Protein AF-A0A932K187-F1 (afdb_monomer)

Structure (mmCIF, N/CA/C/O backbone):
data_AF-A0A932K187-F1
#
_entry.id   AF-A0A932K187-F1
#
loop_
_atom_site.group_PDB
_atom_site.id
_atom_site.type_symbol
_atom_site.label_atom_id
_atom_site.label_alt_id
_atom_site.label_comp_id
_atom_site.label_asym_id
_atom_site.label_en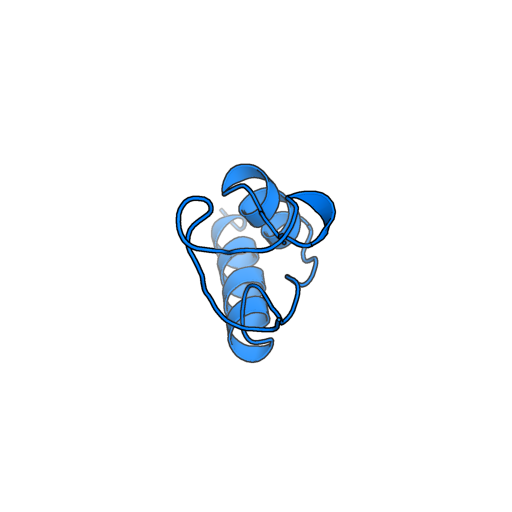tity_id
_atom_site.label_seq_id
_atom_site.pdbx_PDB_ins_code
_atom_site.Cartn_x
_atom_site.Cartn_y
_atom_site.Cartn_z
_atom_site.occupancy
_atom_site.B_iso_or_equiv
_atom_site.auth_seq_id
_atom_site.auth_comp_id
_atom_site.auth_asym_id
_atom_site.auth_atom_id
_atom_site.pdbx_PDB_model_num
ATOM 1 N N . CYS A 1 1 ? 4.710 -6.348 -15.829 1.00 77.44 1 CYS A N 1
ATOM 2 C CA . CYS A 1 1 ? 5.341 -7.542 -15.221 1.00 77.44 1 CYS A CA 1
ATOM 3 C C . CYS A 1 1 ? 4.931 -7.590 -13.757 1.00 77.44 1 CYS A C 1
ATOM 5 O O . CYS A 1 1 ? 4.943 -6.546 -13.121 1.00 77.44 1 CYS A O 1
ATOM 7 N N . ASN A 1 2 ? 4.544 -8.757 -13.242 1.00 83.69 2 ASN A N 1
ATOM 8 C CA . ASN A 1 2 ? 3.945 -8.901 -11.905 1.00 83.69 2 ASN A CA 1
ATOM 9 C C . ASN A 1 2 ? 4.984 -9.361 -10.874 1.00 83.69 2 ASN A C 1
ATOM 11 O O . ASN A 1 2 ? 4.746 -10.278 -10.096 1.00 83.69 2 ASN A O 1
ATOM 15 N N . GLU A 1 3 ? 6.171 -8.763 -10.923 1.00 86.50 3 GLU A N 1
ATOM 16 C CA . GLU A 1 3 ? 7.300 -9.122 -10.067 1.00 86.50 3 GLU A CA 1
ATOM 17 C C . GLU A 1 3 ? 7.812 -7.889 -9.330 1.00 86.50 3 GLU A C 1
ATOM 19 O O . GLU A 1 3 ? 7.720 -6.763 -9.825 1.00 86.50 3 GLU A O 1
ATOM 24 N N . MET A 1 4 ? 8.385 -8.103 -8.146 1.00 89.50 4 MET A N 1
ATOM 25 C CA . MET A 1 4 ? 9.018 -7.027 -7.396 1.00 89.50 4 MET A CA 1
ATOM 26 C C . MET A 1 4 ? 10.348 -6.632 -8.039 1.00 89.50 4 MET A C 1
ATOM 28 O O . MET A 1 4 ? 11.273 -7.435 -8.137 1.00 89.50 4 MET A O 1
ATOM 32 N N . ALA A 1 5 ? 10.465 -5.359 -8.404 1.00 91.12 5 ALA A N 1
ATOM 33 C CA . ALA A 1 5 ? 11.692 -4.758 -8.903 1.00 91.12 5 ALA A CA 1
ATOM 34 C C . ALA A 1 5 ? 11.883 -3.366 -8.295 1.00 91.12 5 ALA A C 1
ATOM 36 O O . ALA A 1 5 ? 10.926 -2.684 -7.931 1.00 91.12 5 ALA A O 1
ATOM 37 N N . SER A 1 6 ? 13.136 -2.918 -8.198 1.00 89.62 6 SER A N 1
ATOM 38 C CA . SER A 1 6 ? 13.414 -1.529 -7.839 1.00 89.62 6 SER A CA 1
ATOM 39 C C . SER A 1 6 ? 13.186 -0.608 -9.039 1.00 89.62 6 SER A C 1
ATOM 41 O O . SER A 1 6 ? 13.364 -1.015 -10.188 1.00 89.62 6 SER A O 1
ATOM 43 N N . PHE A 1 7 ? 12.916 0.672 -8.777 1.00 88.19 7 PHE A N 1
ATOM 44 C CA . PHE A 1 7 ? 12.796 1.687 -9.830 1.00 88.19 7 PHE A CA 1
ATOM 45 C C . PHE A 1 7 ? 14.061 1.814 -10.699 1.00 88.19 7 PHE A C 1
ATOM 47 O O . PHE A 1 7 ? 13.986 2.227 -11.847 1.00 88.19 7 PHE A O 1
ATOM 54 N N . LYS A 1 8 ? 15.234 1.451 -10.160 1.00 88.81 8 LYS A N 1
ATOM 55 C CA . LYS A 1 8 ? 16.518 1.522 -10.876 1.00 88.81 8 LYS A CA 1
ATOM 56 C C . LYS A 1 8 ? 16.776 0.317 -11.781 1.00 88.81 8 LYS A C 1
ATOM 58 O O . LYS A 1 8 ? 17.602 0.411 -12.678 1.00 88.81 8 LYS A O 1
ATOM 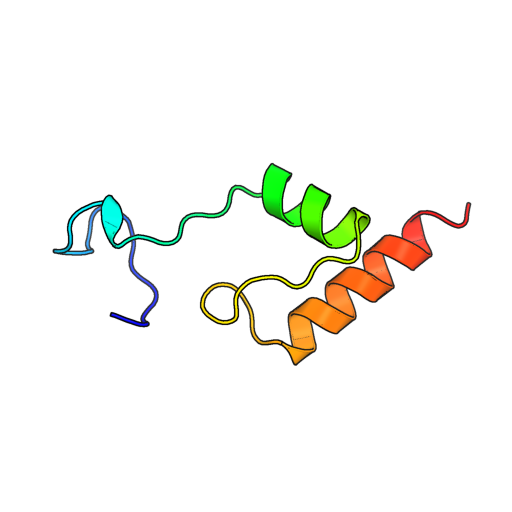63 N N . THR A 1 9 ? 16.143 -0.820 -11.493 1.00 91.44 9 THR A N 1
ATOM 64 C CA . THR A 1 9 ? 16.420 -2.106 -12.155 1.00 91.44 9 THR A CA 1
ATOM 65 C C . THR A 1 9 ? 15.284 -2.561 -13.061 1.00 91.44 9 THR A C 1
ATOM 67 O O . THR A 1 9 ? 15.492 -3.448 -13.881 1.00 91.44 9 THR A O 1
ATOM 70 N N . CYS A 1 10 ? 14.085 -1.993 -12.913 1.00 92.06 10 CYS A N 1
ATOM 71 C CA . CYS A 1 10 ? 12.974 -2.294 -13.802 1.00 92.06 10 CYS A CA 1
ATOM 72 C C . CYS A 1 10 ? 13.209 -1.638 -15.177 1.00 92.06 10 CYS A C 1
ATOM 74 O O . CYS A 1 10 ? 13.427 -0.429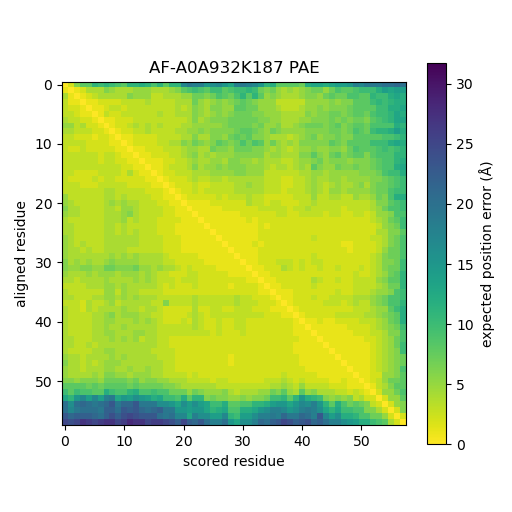 -15.226 1.00 92.06 10 CYS A O 1
ATOM 76 N N . PRO A 1 11 ? 13.148 -2.392 -16.292 1.00 92.62 11 PRO A N 1
ATOM 77 C CA . PRO A 1 11 ? 13.337 -1.838 -17.634 1.00 92.62 11 PRO A CA 1
ATOM 78 C C . PRO A 1 11 ? 12.092 -1.113 -18.177 1.00 92.62 11 PRO A C 1
ATOM 80 O O . PRO A 1 11 ? 12.121 -0.621 -19.302 1.00 92.62 11 PRO A O 1
ATOM 83 N N . HIS A 1 12 ? 10.989 -1.089 -17.422 1.00 92.31 12 HIS A N 1
ATOM 84 C CA . HIS A 1 12 ? 9.716 -0.523 -17.861 1.00 92.31 12 HIS A CA 1
ATOM 85 C C . HIS A 1 12 ? 9.583 0.960 -17.498 1.00 92.31 12 HIS A C 1
ATOM 87 O O . HIS A 1 12 ? 10.210 1.457 -16.564 1.00 92.31 12 HIS A O 1
ATOM 93 N N . ASP A 1 13 ? 8.725 1.658 -18.245 1.00 92.06 13 ASP A N 1
ATOM 94 C CA . ASP A 1 13 ? 8.369 3.048 -17.962 1.00 92.06 13 ASP A CA 1
ATOM 95 C C . ASP A 1 13 ? 7.644 3.177 -16.603 1.00 92.06 13 ASP A C 1
ATOM 97 O O . ASP A 1 13 ? 6.857 2.283 -16.263 1.00 92.06 13 ASP A O 1
ATOM 101 N N . PRO A 1 14 ? 7.832 4.282 -15.850 1.00 89.19 14 PRO A N 1
ATOM 102 C CA . PRO A 1 14 ? 7.142 4.539 -14.584 1.00 89.19 14 PRO A CA 1
ATOM 103 C C . PRO A 1 14 ? 5.619 4.395 -14.618 1.00 89.19 14 PRO A C 1
ATOM 105 O O . PRO A 1 14 ? 5.036 4.046 -13.595 1.00 89.19 14 PRO A O 1
ATOM 108 N N . ALA A 1 15 ? 4.970 4.611 -15.766 1.00 90.38 15 ALA A N 1
ATOM 109 C CA . ALA A 1 15 ? 3.532 4.392 -15.927 1.00 90.38 15 ALA A CA 1
ATOM 110 C C . ALA A 1 15 ? 3.105 2.928 -15.695 1.00 90.38 15 ALA A C 1
ATOM 112 O O . ALA A 1 15 ? 1.943 2.667 -15.398 1.00 90.38 15 ALA A O 1
ATOM 113 N N . ASN A 1 16 ? 4.038 1.975 -15.805 1.00 90.25 16 ASN A N 1
ATOM 114 C CA . ASN A 1 16 ? 3.813 0.551 -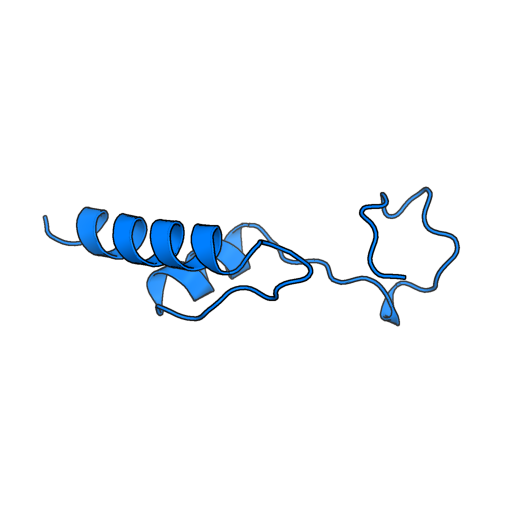15.547 1.00 90.25 16 ASN A CA 1
ATOM 115 C C . ASN A 1 16 ? 4.209 0.131 -14.121 1.00 90.25 16 ASN A C 1
ATOM 117 O O . ASN A 1 16 ? 4.193 -1.060 -13.808 1.00 90.25 16 ASN A O 1
ATOM 121 N N . HIS A 1 17 ? 4.624 1.071 -13.266 1.00 90.31 17 HIS A N 1
ATOM 122 C CA . HIS A 1 17 ? 5.033 0.785 -11.895 1.00 90.31 17 HIS A CA 1
ATOM 123 C C . HIS A 1 17 ? 3.885 1.052 -10.925 1.00 90.31 17 HIS A C 1
ATOM 125 O O . HIS A 1 17 ? 3.367 2.164 -10.840 1.00 90.31 17 HIS A O 1
ATOM 131 N N . LEU A 1 18 ? 3.547 0.049 -10.118 1.00 90.00 18 LEU A N 1
ATOM 132 C CA . LEU A 1 18 ? 2.687 0.247 -8.961 1.00 90.00 18 LEU A CA 1
ATOM 133 C C . LEU A 1 18 ? 3.544 0.697 -7.773 1.00 90.00 18 LEU A C 1
ATOM 135 O O . LEU A 1 18 ? 4.334 -0.077 -7.234 1.00 90.00 18 LEU A O 1
ATOM 139 N N . ILE A 1 19 ? 3.385 1.954 -7.357 1.00 89.88 19 ILE A N 1
ATOM 140 C CA . ILE A 1 19 ? 4.079 2.512 -6.192 1.00 89.88 19 ILE A CA 1
ATOM 141 C C . ILE A 1 19 ? 3.037 3.053 -5.219 1.00 89.88 19 ILE A C 1
ATOM 143 O O . ILE A 1 19 ? 2.350 4.032 -5.505 1.00 89.88 19 ILE A O 1
ATOM 147 N N . LEU A 1 20 ? 2.957 2.443 -4.038 1.00 91.75 20 LEU A N 1
ATOM 148 C CA . LEU A 1 20 ? 2.129 2.927 -2.938 1.00 91.75 20 LEU A CA 1
ATOM 149 C C . LEU A 1 20 ? 3.012 3.492 -1.828 1.00 91.75 20 LEU A C 1
ATOM 151 O O . LEU A 1 20 ? 3.881 2.811 -1.285 1.00 91.75 20 LEU A O 1
A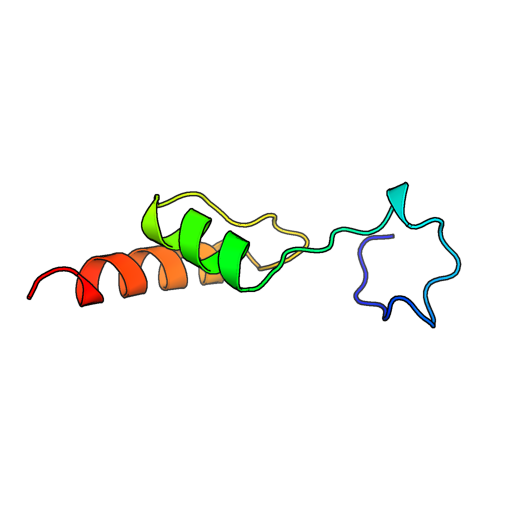TOM 155 N N . SER A 1 21 ? 2.781 4.757 -1.473 1.00 94.31 21 SER A N 1
ATOM 156 C CA . SER A 1 21 ? 3.463 5.366 -0.333 1.00 94.31 21 SER A CA 1
ATOM 157 C C . SER A 1 21 ? 2.939 4.774 0.976 1.00 94.31 21 SER A C 1
ATOM 159 O O . SER A 1 21 ? 1.749 4.490 1.113 1.00 94.31 21 SER A O 1
ATOM 161 N N . GLY A 1 22 ? 3.802 4.657 1.988 1.00 93.38 22 GLY A N 1
ATOM 162 C CA . GLY A 1 22 ? 3.383 4.149 3.300 1.00 93.38 22 GLY A CA 1
ATOM 163 C C . GLY A 1 22 ? 2.267 4.980 3.949 1.00 93.38 22 GLY A C 1
ATOM 164 O O . GLY A 1 22 ? 1.454 4.442 4.697 1.00 93.38 22 GLY A O 1
ATOM 165 N N . THR A 1 23 ? 2.189 6.281 3.647 1.00 95.50 23 THR A N 1
ATOM 166 C CA . THR A 1 23 ? 1.076 7.136 4.087 1.00 95.50 23 THR A CA 1
ATOM 167 C C . THR A 1 23 ? -0.234 6.717 3.431 1.00 95.50 23 THR A C 1
ATOM 169 O O . THR A 1 23 ? -1.212 6.531 4.152 1.00 95.50 23 THR A O 1
ATOM 172 N N . LYS A 1 24 ? -0.242 6.487 2.110 1.00 94.00 24 LYS A N 1
ATOM 173 C CA . LYS A 1 24 ? -1.447 6.048 1.400 1.00 94.00 24 LYS A CA 1
ATOM 174 C C . LYS A 1 24 ? -1.892 4.655 1.840 1.00 94.00 24 LYS A C 1
ATOM 176 O O . LYS A 1 24 ? -3.075 4.448 2.065 1.00 94.00 24 LYS A O 1
ATOM 181 N N . VAL A 1 25 ? -0.947 3.737 2.057 1.00 95.00 25 VAL A N 1
ATOM 182 C CA . VAL A 1 25 ? -1.241 2.397 2.595 1.00 95.00 25 VAL A CA 1
ATOM 183 C C . VAL A 1 25 ? -1.959 2.499 3.942 1.00 95.00 25 VAL A C 1
ATOM 185 O O . VAL A 1 25 ? -3.016 1.906 4.119 1.00 95.00 25 VAL A O 1
ATOM 188 N N . ARG A 1 26 ? -1.437 3.287 4.892 1.00 93.31 26 ARG A N 1
ATOM 189 C CA . ARG A 1 26 ? -2.085 3.454 6.206 1.00 93.31 26 ARG A CA 1
ATOM 190 C C . ARG A 1 26 ? -3.455 4.121 6.118 1.00 93.31 26 ARG A C 1
ATOM 192 O O . ARG A 1 26 ? -4.331 3.775 6.899 1.00 93.31 26 ARG A O 1
ATOM 199 N N . GLU A 1 27 ? -3.630 5.081 5.214 1.00 93.81 27 GLU A N 1
ATOM 200 C CA . GLU A 1 27 ? -4.924 5.723 4.956 1.00 93.81 27 GLU A CA 1
ATOM 201 C C . GLU A 1 27 ? -5.956 4.700 4.462 1.00 93.81 27 GLU A C 1
ATOM 203 O O . GLU A 1 27 ? -7.014 4.575 5.069 1.00 93.81 27 GLU A O 1
ATOM 208 N N . MET A 1 28 ? -5.606 3.898 3.451 1.00 93.88 28 MET A N 1
ATOM 209 C CA . MET A 1 28 ? -6.469 2.832 2.927 1.00 93.88 28 MET A CA 1
ATOM 210 C C . MET A 1 28 ? -6.844 1.823 4.017 1.00 93.88 28 MET A C 1
ATOM 212 O O . MET A 1 28 ? -8.022 1.540 4.220 1.00 93.88 28 MET A O 1
ATOM 216 N N . LEU A 1 29 ? -5.861 1.347 4.790 1.00 93.38 29 LEU A N 1
ATOM 217 C CA . LEU A 1 29 ? -6.105 0.391 5.874 1.00 93.38 29 LEU A CA 1
ATOM 218 C C . LEU A 1 29 ? -7.035 0.960 6.958 1.00 93.38 29 LEU A C 1
ATOM 220 O O . LEU A 1 29 ? -7.915 0.251 7.441 1.00 93.38 29 LEU A O 1
ATOM 224 N N . ARG A 1 30 ? -6.882 2.243 7.318 1.00 91.50 30 ARG A N 1
ATOM 225 C CA . ARG A 1 30 ? -7.768 2.933 8.276 1.00 91.50 30 ARG A CA 1
ATOM 226 C C . ARG A 1 30 ? -9.186 3.114 7.739 1.00 91.50 30 ARG A C 1
ATOM 228 O O . ARG A 1 30 ? -10.132 2.999 8.512 1.00 91.50 30 ARG A O 1
ATOM 235 N N . ASN A 1 31 ? -9.331 3.343 6.436 1.00 92.25 31 ASN A N 1
ATOM 236 C CA . ASN A 1 31 ? -10.630 3.393 5.762 1.00 92.25 31 ASN A CA 1
ATOM 237 C C . ASN A 1 31 ? -11.256 1.997 5.580 1.00 92.25 31 ASN A C 1
ATOM 239 O O . ASN A 1 31 ? -12.414 1.887 5.186 1.00 92.25 31 ASN A O 1
ATOM 243 N N . GLY A 1 32 ? -10.511 0.924 5.874 1.00 91.06 32 GLY A N 1
ATOM 244 C CA . GLY A 1 32 ? -10.939 -0.453 5.639 1.00 91.06 32 GLY A CA 1
ATOM 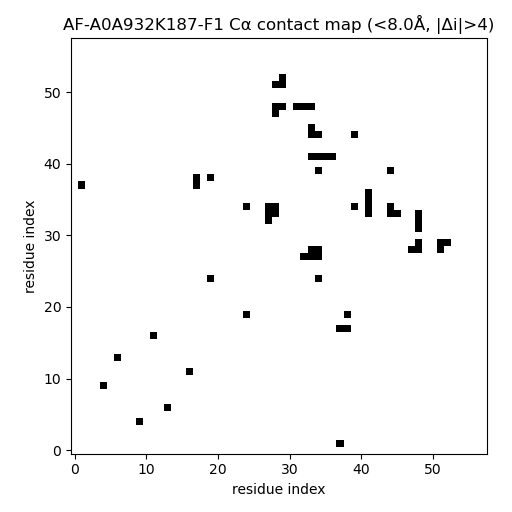245 C C . GLY A 1 32 ? -10.925 -0.862 4.166 1.00 91.06 32 GLY A C 1
ATOM 246 O O . GLY A 1 32 ? -11.603 -1.819 3.799 1.00 91.06 32 GLY A O 1
ATOM 247 N N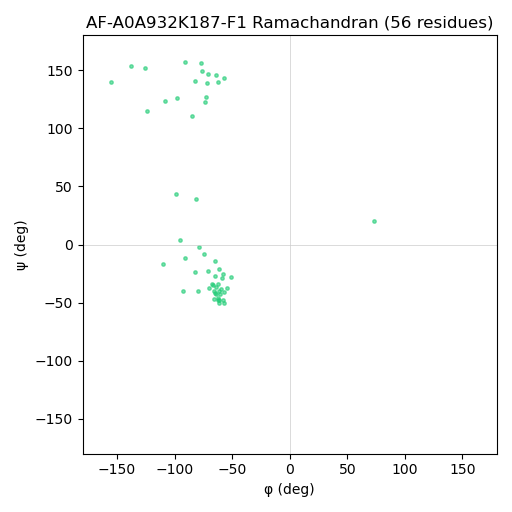 . GLU A 1 33 ? -10.178 -0.144 3.329 1.00 93.12 33 GLU A N 1
ATOM 248 C CA . GLU A 1 33 ? -10.006 -0.434 1.908 1.00 93.12 33 GLU A CA 1
ATOM 249 C C . GLU A 1 33 ? -8.935 -1.513 1.693 1.00 93.12 33 GLU A C 1
ATOM 251 O O . GLU A 1 33 ? -7.886 -1.518 2.343 1.00 93.12 33 GLU A O 1
ATOM 256 N N . MET A 1 34 ? -9.189 -2.418 0.744 1.00 92.19 34 MET A N 1
ATOM 257 C CA . MET A 1 34 ? -8.244 -3.470 0.363 1.00 92.19 34 MET A CA 1
ATOM 258 C C . MET A 1 34 ? -7.051 -2.899 -0.408 1.00 92.19 34 MET A C 1
ATOM 260 O O . MET A 1 34 ? -7.206 -2.053 -1.288 1.00 92.19 34 MET A O 1
ATOM 264 N N . LEU A 1 35 ? -5.854 -3.404 -0.097 1.00 93.50 35 LEU A N 1
ATOM 265 C CA . LEU A 1 35 ? -4.647 -3.117 -0.872 1.00 93.50 35 LEU A CA 1
ATOM 266 C C . LEU A 1 35 ? -4.650 -3.930 -2.180 1.00 93.50 35 LEU A C 1
ATOM 268 O O . LEU A 1 35 ? -5.183 -5.043 -2.183 1.00 93.50 35 LEU A O 1
ATOM 272 N N . PRO A 1 36 ? -4.044 -3.414 -3.267 1.00 92.44 36 PRO A N 1
ATOM 273 C CA . PRO A 1 36 ? -3.873 -4.172 -4.505 1.00 92.44 36 PRO A CA 1
ATOM 274 C C . PRO A 1 36 ? -3.113 -5.481 -4.269 1.00 92.44 36 PRO A C 1
ATOM 276 O O . PRO A 1 36 ? -2.168 -5.519 -3.472 1.00 92.44 36 PRO A O 1
ATOM 279 N N . GLU A 1 37 ? -3.494 -6.534 -4.991 1.00 91.31 37 GLU A N 1
ATOM 280 C CA . GLU A 1 37 ? -2.895 -7.868 -4.856 1.00 91.31 37 GLU A CA 1
ATOM 281 C C . GLU A 1 37 ? -1.417 -7.898 -5.263 1.00 91.31 37 GLU A C 1
ATOM 283 O O . GLU A 1 37 ? -0.630 -8.676 -4.723 1.00 91.31 37 GLU A O 1
ATOM 288 N N . GLU A 1 38 ? -1.015 -6.991 -6.155 1.00 90.81 38 GLU A N 1
ATOM 289 C CA . GLU A 1 38 ? 0.366 -6.804 -6.588 1.00 90.81 38 GLU A CA 1
ATOM 290 C C . GLU A 1 38 ? 1.242 -6.192 -5.487 1.00 90.81 38 GLU A C 1
ATOM 292 O O . GLU A 1 38 ? 2.463 -6.342 -5.510 1.00 90.81 38 GLU A O 1
ATOM 297 N N . PHE A 1 39 ? 0.635 -5.502 -4.515 1.00 91.00 39 PHE A N 1
ATOM 298 C CA . PHE A 1 39 ? 1.343 -4.932 -3.370 1.00 91.00 39 PHE A CA 1
ATOM 299 C C . PHE A 1 39 ? 1.353 -5.881 -2.171 1.00 91.00 39 PHE A C 1
ATOM 301 O O . PHE A 1 39 ? 2.333 -5.963 -1.429 1.00 91.00 39 PHE A O 1
ATOM 308 N N . THR A 1 40 ? 0.243 -6.568 -1.918 1.00 91.62 40 THR A N 1
ATOM 309 C CA . THR A 1 40 ? 0.095 -7.448 -0.761 1.00 91.62 40 THR A CA 1
ATOM 310 C C . THR A 1 40 ? -0.947 -8.511 -1.041 1.00 91.62 40 THR A C 1
ATOM 312 O O . THR A 1 40 ? -2.005 -8.235 -1.596 1.00 91.62 40 THR A O 1
ATOM 315 N N . ARG A 1 41 ? -0.666 -9.733 -0.587 1.00 93.81 41 ARG A N 1
ATOM 316 C CA . ARG A 1 41 ? -1.597 -10.852 -0.732 1.00 93.81 41 ARG A CA 1
ATOM 317 C C . ARG A 1 41 ? -2.904 -10.561 0.029 1.00 93.81 41 ARG A C 1
ATOM 319 O O . ARG A 1 41 ? -2.829 -10.038 1.149 1.00 93.81 41 ARG A O 1
ATOM 326 N N . PRO A 1 42 ? -4.085 -10.902 -0.518 1.00 93.06 42 PRO A N 1
ATOM 327 C CA . PRO A 1 42 ? -5.372 -10.539 0.077 1.00 93.06 42 PRO A CA 1
ATOM 328 C C . PRO A 1 42 ? -5.540 -10.971 1.538 1.00 93.06 42 PRO A C 1
ATOM 330 O O . PRO A 1 42 ? -6.085 -10.215 2.340 1.00 93.06 42 PRO A O 1
ATOM 333 N N . GLU A 1 43 ? -5.029 -12.149 1.908 1.00 95.50 43 GLU A N 1
ATOM 334 C CA . GLU A 1 43 ? -5.095 -12.669 3.275 1.00 95.50 43 GLU A CA 1
ATOM 335 C C . GLU A 1 43 ? -4.352 -11.776 4.277 1.00 95.50 43 GLU A C 1
ATOM 337 O O . GLU A 1 43 ? -4.794 -11.596 5.408 1.00 95.50 43 GLU A O 1
ATOM 342 N N . ILE A 1 44 ? -3.254 -11.153 3.848 1.00 95.12 44 ILE A N 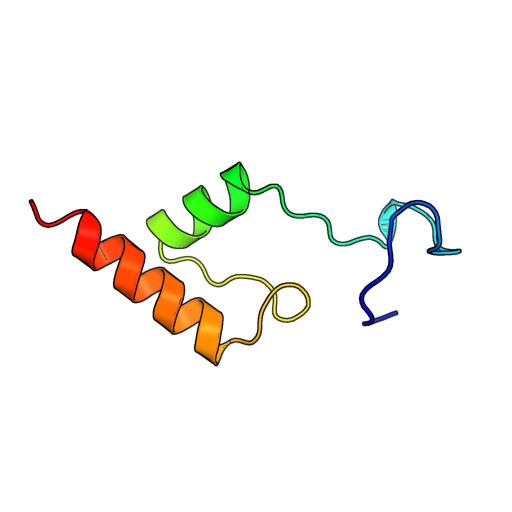1
ATOM 343 C CA . ILE A 1 44 ? -2.468 -10.251 4.689 1.00 95.12 44 ILE A CA 1
ATOM 344 C C . ILE A 1 44 ? -3.125 -8.873 4.748 1.00 95.12 44 ILE A C 1
ATOM 346 O O . ILE A 1 44 ? -3.192 -8.280 5.823 1.00 95.12 44 ILE A O 1
ATOM 350 N N . ALA A 1 45 ? -3.662 -8.374 3.630 1.00 94.25 45 ALA A N 1
ATOM 351 C CA . ALA A 1 45 ? -4.387 -7.103 3.611 1.00 94.25 45 ALA A CA 1
ATOM 352 C C . ALA A 1 45 ? -5.564 -7.110 4.602 1.00 94.25 45 ALA A C 1
ATOM 354 O O . ALA A 1 45 ? -5.745 -6.145 5.342 1.00 94.25 45 ALA A O 1
ATOM 355 N N . GLN A 1 46 ? -6.305 -8.220 4.687 1.00 93.31 46 GLN A N 1
ATOM 356 C CA . GLN A 1 46 ? -7.403 -8.380 5.645 1.00 93.31 46 GLN A CA 1
ATOM 357 C C . GLN A 1 46 ? -6.928 -8.314 7.102 1.00 93.31 46 GLN A C 1
ATOM 359 O O . GLN A 1 46 ? -7.510 -7.577 7.898 1.00 93.31 46 GLN A O 1
ATOM 364 N N . ILE A 1 47 ? -5.844 -9.020 7.445 1.00 94.81 47 ILE A N 1
ATOM 365 C CA . ILE A 1 47 ? -5.259 -8.986 8.797 1.00 94.81 47 ILE A CA 1
ATOM 366 C C . ILE A 1 47 ? -4.819 -7.560 9.158 1.00 94.81 47 ILE A C 1
ATOM 368 O O . ILE A 1 47 ? -5.068 -7.085 10.266 1.00 94.81 47 ILE A O 1
ATOM 372 N N . LEU A 1 48 ? -4.193 -6.850 8.215 1.00 93.75 48 LEU A N 1
ATOM 373 C CA . LEU A 1 48 ? -3.748 -5.474 8.426 1.00 93.75 48 LEU A CA 1
ATOM 374 C C . LEU A 1 48 ? -4.923 -4.518 8.670 1.00 93.75 48 LEU A C 1
ATOM 376 O O . LEU A 1 48 ? -4.840 -3.687 9.576 1.00 93.75 48 LEU A O 1
ATOM 380 N N . ILE A 1 49 ? -6.016 -4.653 7.912 1.00 93.62 49 ILE A N 1
ATOM 381 C CA . ILE A 1 49 ? -7.237 -3.855 8.100 1.00 93.62 49 ILE A CA 1
ATOM 382 C C . ILE A 1 49 ? -7.835 -4.105 9.487 1.00 93.62 49 ILE A C 1
ATOM 384 O O . ILE A 1 49 ? -8.158 -3.149 10.192 1.00 93.62 49 ILE A O 1
ATOM 388 N N . GLU A 1 50 ? -7.964 -5.370 9.890 1.00 92.56 50 GLU A N 1
ATOM 389 C CA . GLU A 1 50 ? -8.535 -5.724 11.192 1.00 92.56 50 GLU A CA 1
ATOM 390 C C . GLU A 1 50 ? -7.687 -5.164 12.341 1.00 92.56 50 GLU A C 1
ATOM 392 O O . GLU A 1 50 ? -8.203 -4.456 13.207 1.00 92.56 50 GLU A O 1
ATOM 397 N N . SER A 1 51 ? -6.363 -5.355 12.285 1.00 92.06 51 SER A N 1
ATOM 398 C CA . SER A 1 51 ? -5.448 -4.844 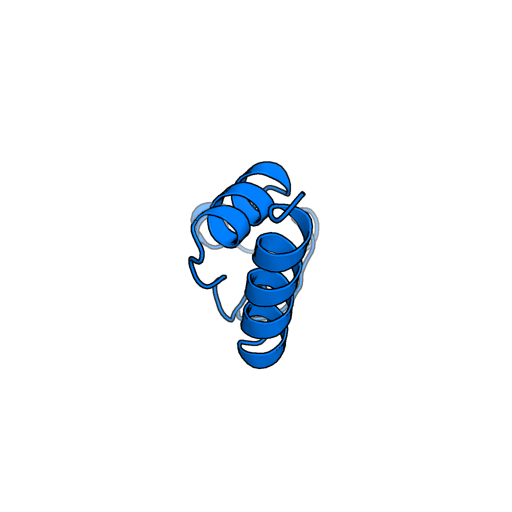13.316 1.00 92.06 51 SER A CA 1
ATOM 399 C C . SER A 1 51 ? -5.503 -3.315 13.461 1.00 92.06 51 SER A C 1
ATOM 401 O O . SER A 1 51 ? -5.472 -2.779 14.570 1.00 92.06 51 SER A O 1
ATOM 403 N N . MET A 1 52 ? -5.642 -2.585 12.348 1.00 87.94 52 MET A N 1
ATOM 404 C CA . MET A 1 52 ? -5.743 -1.125 12.368 1.00 87.94 52 MET A CA 1
ATOM 405 C C . MET A 1 52 ? -7.050 -0.656 13.012 1.00 87.94 52 MET A C 1
ATOM 407 O O . MET A 1 52 ? -7.041 0.356 13.709 1.00 87.94 52 MET A O 1
ATOM 411 N N . LYS A 1 53 ? -8.156 -1.390 12.844 1.00 80.56 53 LYS A N 1
ATOM 412 C CA . LYS A 1 53 ? -9.436 -1.075 13.500 1.00 80.56 53 LYS A CA 1
ATOM 413 C C . LYS A 1 53 ? -9.393 -1.324 15.007 1.00 80.56 53 LYS A C 1
ATOM 415 O O . LYS A 1 53 ? -9.964 -0.539 15.761 1.00 80.56 53 LYS A O 1
ATOM 420 N N . GLU A 1 54 ? -8.711 -2.377 15.457 1.00 72.25 54 GLU A N 1
ATOM 421 C CA . GLU A 1 54 ? -8.569 -2.686 16.887 1.00 72.25 54 GLU A CA 1
ATOM 422 C C . GLU A 1 54 ? -7.780 -1.608 17.636 1.00 72.25 54 GLU A C 1
ATOM 424 O O . GLU A 1 54 ? -8.197 -1.177 18.710 1.00 72.25 54 GLU A O 1
ATOM 429 N N . THR A 1 55 ? -6.698 -1.094 17.043 1.00 65.25 55 THR A N 1
ATOM 430 C CA . THR A 1 55 ? -5.875 -0.042 17.675 1.00 65.25 55 THR A CA 1
ATOM 431 C C . THR A 1 55 ? -6.590 1.303 17.870 1.00 65.25 55 THR A C 1
ATOM 433 O O . THR A 1 55 ? -6.116 2.135 18.638 1.00 65.25 55 THR A O 1
ATOM 436 N N . VAL A 1 56 ? -7.738 1.525 17.218 1.00 59.91 56 VAL A N 1
ATOM 437 C CA . VAL A 1 56 ? -8.532 2.765 17.323 1.00 59.91 56 VAL A CA 1
ATOM 438 C C . VAL A 1 56 ? -9.590 2.690 18.444 1.00 59.91 56 VAL A C 1
ATOM 440 O O . VAL A 1 56 ? -10.143 3.717 18.823 1.00 59.91 56 VAL A O 1
ATOM 443 N N . LYS A 1 57 ? -9.858 1.513 19.033 1.00 58.00 57 LYS A N 1
ATOM 444 C CA . LYS A 1 57 ? -10.879 1.313 20.089 1.00 58.00 57 LYS A CA 1
ATOM 445 C C . LYS A 1 57 ? -10.418 1.698 21.512 1.00 58.00 57 LYS A C 1
ATOM 447 O O . LYS A 1 57 ? -10.750 0.991 22.462 1.00 58.00 57 LYS A O 1
ATOM 452 N N . THR A 1 58 ? -9.660 2.784 21.675 1.00 46.25 58 THR A N 1
ATOM 453 C CA . THR A 1 58 ? -9.218 3.247 23.012 1.00 46.25 58 THR A CA 1
ATOM 454 C C . THR A 1 58 ? -10.083 4.382 23.533 1.00 46.25 58 THR A C 1
ATOM 456 O O . THR A 1 58 ? -10.427 5.265 22.717 1.00 46.25 58 THR A O 1
#

Foldseek 3Di:
DLDDDDPVPDPDDPVPDDDDDPVNLLVCLCVVHADDCSVPNRVVSNVSSVVSVVVVPD

Nearest PDB structures (foldseek):
  4dnx-assembly1_B  TM=9.208E-01  e=4.086E-02  Allochromatium vinosum DSM 180
  1jhd-assembly1_A-2  TM=7.861E-01  e=4.359E-02  sulfur-oxidizing endosymbiont of Riftia pachyptila
  1r6x-assembly1_A  TM=9.127E-01  e=1.034E+00  Saccharomyces cerevisiae
  1j70-assembly1_A  TM=8.001E-01  e=6.166E-01  Saccharomyces cerevisiae
  5jup-assembly1_OB  TM=3.905E-01  e=3.765E+00  Saccharomyces cerevisiae

pLDDT: mean 88.73, std 9.64, range [46.25, 95.5]

Sequence (58 aa):
CNEMASFKTCPHDPANHLILSGTKVREMLRNGEMLPEEFTRPEIAQILIESMKETVKT

Solvent-accessible surface area (backbone atoms only — not comparable to full-atom values): 3846 Å² total; per-residue (Å²): 130,99,68,94,69,52,88,88,73,45,92,67,62,72,92,76,56,92,82,80,52,73,67,58,52,52,50,36,27,69,74,65,46,80,61,55,66,92,81,38,54,64,75,56,40,53,52,52,25,52,54,50,56,59,74,66,75,118

Mean predicted aligned error: 4.84 Å

Secondary structure (DSSP, 8-state):
--S---TTT--S-GGG-----HHHHHHHHHHTPPPPTTTS-HHHHHHHHHHHHHTT--

Radius of gyration: 13.81 Å; Cα contacts (8 Å, |Δi|>4): 32; chains: 1; bounding box: 28×20×41 Å